Protein AF-A0A2E9PMA5-F1 (afdb_monomer_lite)

Secondary structure (DSSP, 8-state):
----HHHHHHHHHHHHHHHHHHHTEEE-TTS-EEEPPGGGHHHHHPEEGGGGGGT-SSS-HHHHHHHHHHHHHTTSSEEEETTTEEE---HHHHHHHHHHHHHHHHTT--BSEETTTTEE--B--S-HHHHHHHHHHHHHHHHSS--HHHHH------

Structure (mmCIF, N/CA/C/O backbone):
data_AF-A0A2E9PMA5-F1
#
_entry.id   AF-A0A2E9PMA5-F1
#
loop_
_atom_site.group_PDB
_atom_site.id
_atom_site.type_symbol
_atom_site.label_atom_id
_atom_site.label_alt_id
_atom_site.label_comp_id
_atom_site.label_asym_id
_atom_site.label_entity_id
_atom_site.label_seq_id
_atom_site.pdbx_PDB_ins_code
_atom_site.Cartn_x
_atom_site.Cartn_y
_atom_site.Cartn_z
_atom_site.occupancy
_atom_site.B_iso_or_equiv
_atom_site.auth_seq_id
_atom_site.auth_comp_id
_atom_site.auth_asym_id
_atom_site.auth_atom_id
_atom_site.pdbx_PDB_model_num
ATOM 1 N N . MET A 1 1 ? -14.514 17.321 18.525 1.00 60.00 1 MET A N 1
ATOM 2 C CA . MET A 1 1 ? -15.161 16.434 17.531 1.00 60.00 1 MET A CA 1
ATOM 3 C C . MET A 1 1 ? -14.963 14.985 17.954 1.00 60.00 1 MET A C 1
ATOM 5 O O . MET A 1 1 ? -13.915 14.682 18.513 1.00 60.00 1 MET A O 1
ATOM 9 N N . LYS A 1 2 ? -15.952 14.110 17.739 1.00 81.69 2 LYS A N 1
ATOM 10 C CA . LYS A 1 2 ? -15.826 12.663 17.980 1.00 81.69 2 LYS A CA 1
ATOM 11 C C . LYS A 1 2 ? -15.711 11.958 16.624 1.00 81.69 2 LYS A C 1
ATOM 13 O O . LYS A 1 2 ? -16.495 12.258 15.735 1.00 81.69 2 LYS A O 1
ATOM 18 N N . ILE A 1 3 ? -14.732 11.068 16.486 1.00 91.06 3 ILE A N 1
ATOM 19 C CA . ILE A 1 3 ? -14.590 10.124 15.368 1.00 91.06 3 ILE A CA 1
ATOM 20 C C . ILE A 1 3 ? -14.830 8.717 15.926 1.00 91.06 3 ILE A C 1
ATOM 22 O O . ILE A 1 3 ? -14.316 8.398 17.009 1.00 91.06 3 ILE A O 1
ATOM 26 N N . THR A 1 4 ? -15.640 7.912 15.239 1.00 93.12 4 THR A N 1
ATOM 27 C CA . THR A 1 4 ? -15.903 6.516 15.627 1.00 93.12 4 THR A CA 1
ATOM 28 C C . THR A 1 4 ? -14.713 5.620 15.268 1.00 93.12 4 THR A C 1
ATOM 30 O O . THR A 1 4 ? -13.787 6.058 14.582 1.00 93.12 4 THR A O 1
ATOM 33 N N . HIS A 1 5 ? -14.693 4.380 15.767 1.00 92.50 5 HIS A N 1
ATOM 34 C CA . HIS A 1 5 ? -13.661 3.413 15.374 1.00 92.50 5 HIS A CA 1
ATOM 35 C C . HIS A 1 5 ? -13.787 3.044 13.899 1.00 92.50 5 HIS A C 1
ATOM 37 O O . HIS A 1 5 ? -12.804 3.204 13.187 1.00 92.50 5 HIS A O 1
ATOM 43 N N . ASP A 1 6 ? -14.990 2.722 13.418 1.00 94.69 6 ASP A N 1
ATOM 44 C CA . ASP A 1 6 ? -15.234 2.456 11.994 1.00 94.69 6 ASP A CA 1
ATOM 45 C C . ASP A 1 6 ? -14.773 3.613 11.106 1.00 94.69 6 ASP A C 1
ATOM 47 O O . ASP A 1 6 ? -14.029 3.420 10.149 1.00 94.69 6 ASP A O 1
ATOM 51 N N . GLU A 1 7 ? -15.132 4.854 11.449 1.00 95.31 7 GLU A N 1
ATOM 52 C CA . GLU A 1 7 ? -14.712 6.002 10.646 1.00 95.31 7 GLU A CA 1
ATOM 53 C C . GLU A 1 7 ? -13.181 6.139 10.620 1.00 95.31 7 GLU A C 1
ATOM 55 O O . GLU A 1 7 ? -12.601 6.479 9.586 1.00 95.31 7 GLU A O 1
ATOM 60 N N . LEU A 1 8 ? -12.508 5.868 11.741 1.00 95.94 8 LEU A N 1
ATOM 61 C CA . LEU A 1 8 ? -11.052 5.895 11.803 1.00 95.94 8 LEU A CA 1
ATOM 62 C C . LEU A 1 8 ? -10.421 4.754 10.992 1.00 95.94 8 LEU A C 1
ATOM 64 O O . LEU A 1 8 ? -9.496 5.024 10.230 1.00 95.94 8 LEU A O 1
ATOM 68 N N . ILE A 1 9 ? -10.923 3.522 11.110 1.00 96.31 9 ILE A N 1
ATOM 69 C CA . ILE A 1 9 ? -10.452 2.352 10.351 1.00 96.31 9 ILE A CA 1
ATOM 70 C C . ILE A 1 9 ? -10.601 2.615 8.853 1.00 96.31 9 ILE A C 1
ATOM 72 O O . ILE A 1 9 ? -9.640 2.472 8.103 1.00 96.31 9 ILE A O 1
ATOM 76 N N . TYR A 1 10 ? -11.762 3.110 8.422 1.00 97.00 10 TYR A N 1
ATOM 77 C CA . TYR A 1 10 ? -12.001 3.469 7.028 1.00 97.00 10 TYR A CA 1
ATOM 78 C C . TYR A 1 10 ? -11.031 4.553 6.532 1.00 97.00 10 TYR A C 1
ATOM 80 O O . TYR A 1 10 ? -10.487 4.464 5.434 1.00 97.00 10 TYR A O 1
ATOM 88 N N . LYS A 1 11 ? -10.743 5.577 7.344 1.00 96.62 11 LYS A N 1
ATOM 89 C CA . LYS A 1 11 ? -9.747 6.599 6.978 1.00 96.62 11 LYS A CA 1
ATOM 90 C C . LYS A 1 11 ? -8.322 6.049 6.919 1.00 96.62 11 LYS A C 1
ATOM 92 O O . LYS A 1 11 ? -7.558 6.467 6.051 1.00 96.62 11 LYS A O 1
ATOM 97 N N . ILE A 1 12 ? -7.960 5.131 7.815 1.00 96.62 12 ILE A N 1
ATOM 98 C CA . ILE A 1 12 ? -6.676 4.416 7.773 1.00 96.62 12 ILE A CA 1
ATOM 99 C C . ILE A 1 12 ? -6.586 3.594 6.489 1.00 96.62 12 ILE A C 1
ATOM 101 O O . ILE A 1 12 ? -5.569 3.661 5.804 1.00 96.62 12 ILE A O 1
ATOM 105 N N . TRP A 1 13 ? -7.663 2.902 6.120 1.00 97.38 13 TRP A N 1
ATOM 106 C CA . TRP A 1 13 ? -7.744 2.139 4.882 1.00 97.38 13 TRP A CA 1
ATOM 107 C C . TRP A 1 13 ? -7.501 3.011 3.646 1.00 97.38 13 TRP A C 1
ATOM 109 O O . TRP A 1 13 ? -6.615 2.721 2.844 1.00 97.38 13 TRP A O 1
ATOM 119 N N . LEU A 1 14 ? -8.186 4.153 3.537 1.00 97.19 14 LEU A N 1
ATOM 120 C CA . LEU A 1 14 ? -7.945 5.103 2.446 1.00 97.19 14 LEU A CA 1
ATOM 121 C C . LEU A 1 14 ? -6.502 5.636 2.433 1.00 97.19 14 LEU A C 1
ATOM 123 O O . LEU A 1 14 ? -5.915 5.812 1.365 1.00 97.19 14 LEU A O 1
ATOM 127 N N . ALA A 1 15 ? -5.911 5.883 3.605 1.00 96.38 15 ALA A N 1
ATOM 128 C CA . ALA A 1 15 ? -4.516 6.303 3.703 1.00 96.38 15 ALA A CA 1
ATOM 129 C C . ALA A 1 15 ? -3.547 5.201 3.238 1.00 96.38 15 ALA A C 1
ATOM 131 O O . ALA A 1 15 ? -2.559 5.507 2.570 1.00 96.38 15 ALA A O 1
ATOM 132 N N . GLN A 1 16 ? -3.843 3.933 3.533 1.00 96.94 16 GLN A N 1
ATOM 133 C CA . GLN A 1 16 ? -3.076 2.775 3.078 1.00 96.94 16 GLN A CA 1
ATOM 134 C C . GLN A 1 16 ? -3.166 2.602 1.555 1.00 96.94 16 GLN A C 1
ATOM 136 O O . GLN A 1 16 ? -2.128 2.459 0.912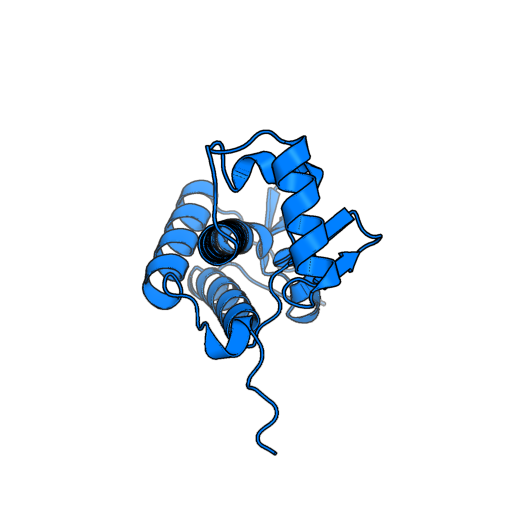 1.00 96.94 16 GLN A O 1
ATOM 141 N N . LEU A 1 17 ? -4.354 2.737 0.951 1.00 97.75 17 LEU A N 1
ATOM 142 C CA . LEU A 1 17 ? -4.514 2.736 -0.512 1.00 97.75 17 LEU A CA 1
ATOM 143 C C . LEU A 1 17 ? -3.711 3.861 -1.180 1.00 97.75 17 LEU A C 1
ATOM 145 O O . LEU A 1 17 ? -2.980 3.630 -2.144 1.00 97.75 17 LEU A O 1
ATOM 149 N N . LYS A 1 18 ? -3.782 5.079 -0.632 1.00 97.00 18 LYS A N 1
ATOM 150 C CA . LYS A 1 18 ? -2.976 6.208 -1.115 1.00 97.00 18 LYS A CA 1
ATOM 151 C C . LYS A 1 18 ? -1.477 5.948 -0.969 1.00 97.00 18 LYS A C 1
ATOM 153 O O . LYS A 1 18 ? -0.693 6.345 -1.826 1.00 97.00 18 LYS A O 1
ATOM 158 N N . LYS A 1 19 ? -1.054 5.301 0.117 1.00 96.25 19 LYS A N 1
ATOM 159 C CA . LYS A 1 19 ? 0.350 4.943 0.318 1.00 96.25 19 LYS A CA 1
ATOM 160 C C . LYS A 1 19 ? 0.806 3.940 -0.737 1.00 96.25 19 LYS A C 1
ATOM 162 O O . LYS A 1 19 ? 1.811 4.197 -1.399 1.00 96.25 19 LYS A O 1
ATOM 167 N N . LEU A 1 20 ? 0.038 2.869 -0.938 1.00 98.00 20 LEU A N 1
ATOM 168 C CA . LEU A 1 20 ? 0.307 1.810 -1.912 1.00 98.00 20 LEU A CA 1
ATOM 169 C C . LEU A 1 20 ? 0.507 2.336 -3.332 1.00 98.00 20 LEU A C 1
ATOM 171 O O . LEU A 1 20 ? 1.404 1.860 -4.022 1.00 98.00 20 LEU A O 1
ATOM 175 N N . SER A 1 21 ? -0.232 3.370 -3.743 1.00 97.56 21 SER A N 1
ATOM 176 C CA . SER A 1 21 ? -0.079 3.950 -5.085 1.00 97.56 21 SER A CA 1
ATOM 177 C C . SER A 1 21 ? 1.308 4.545 -5.365 1.00 97.56 21 SER A C 1
ATOM 179 O O . SER A 1 21 ? 1.662 4.780 -6.518 1.00 97.56 21 SER A O 1
ATOM 181 N N . SER A 1 22 ? 2.106 4.788 -4.322 1.00 96.00 22 SER A N 1
ATOM 182 C CA . SER A 1 22 ? 3.462 5.333 -4.425 1.00 96.00 22 SER A CA 1
ATOM 183 C C . SER A 1 22 ? 4.532 4.400 -3.869 1.00 96.00 22 SER A C 1
ATOM 185 O O . SER A 1 22 ? 5.632 4.336 -4.414 1.00 96.00 22 SER A O 1
ATOM 187 N N . SER A 1 23 ? 4.229 3.663 -2.801 1.00 95.94 23 SER A N 1
ATOM 188 C CA . SER A 1 23 ? 5.210 2.886 -2.052 1.00 95.94 23 SER A CA 1
ATOM 189 C C . SER A 1 23 ? 5.640 1.615 -2.774 1.00 95.94 23 SER A C 1
ATOM 191 O O . SER A 1 23 ? 6.743 1.144 -2.514 1.00 95.94 23 SER A O 1
ATOM 193 N N . VAL A 1 24 ? 4.845 1.081 -3.706 1.00 97.75 24 VAL A N 1
ATOM 194 C CA . VAL A 1 24 ? 5.260 -0.057 -4.548 1.00 97.75 24 VAL A CA 1
ATOM 195 C C . VAL A 1 24 ? 6.378 0.305 -5.532 1.00 97.75 24 VAL A C 1
ATOM 197 O O . VAL A 1 24 ? 7.025 -0.589 -6.072 1.00 97.75 24 VAL A O 1
ATOM 200 N N . LEU A 1 25 ? 6.642 1.601 -5.740 1.00 97.25 25 LEU A N 1
ATOM 201 C CA . LEU A 1 25 ? 7.757 2.085 -6.545 1.00 97.25 25 LEU A CA 1
ATOM 202 C C . LEU A 1 25 ? 9.024 2.249 -5.691 1.00 97.25 25 LEU A C 1
ATOM 204 O O . LEU A 1 25 ? 9.036 2.868 -4.624 1.00 97.25 25 LEU A O 1
ATOM 208 N N . CYS A 1 26 ? 10.127 1.729 -6.207 1.00 95.50 26 CYS A N 1
ATOM 209 C CA . CYS A 1 26 ? 11.480 1.924 -5.712 1.00 95.50 26 CYS A CA 1
ATOM 210 C C . CYS A 1 26 ? 12.194 2.925 -6.615 1.00 95.50 26 CYS A C 1
ATOM 212 O O . CYS A 1 26 ? 12.225 2.740 -7.829 1.00 95.50 26 CYS A O 1
ATOM 214 N N . ARG A 1 27 ? 12.798 3.960 -6.028 1.00 94.00 27 ARG A N 1
ATOM 215 C CA . ARG A 1 27 ? 13.667 4.892 -6.752 1.00 94.00 27 ARG A CA 1
ATOM 216 C C . ARG A 1 27 ? 15.119 4.477 -6.564 1.00 94.00 27 ARG A C 1
ATOM 218 O O . ARG A 1 27 ? 15.553 4.280 -5.431 1.00 94.00 27 ARG A O 1
ATOM 225 N N . PHE A 1 28 ? 15.852 4.389 -7.662 1.00 92.62 28 PHE A N 1
ATOM 226 C CA . PHE A 1 28 ? 17.253 3.992 -7.676 1.00 92.62 28 PHE A CA 1
ATOM 227 C C . PHE A 1 28 ? 18.169 5.170 -8.011 1.00 92.62 28 PHE A C 1
ATOM 229 O O . PHE A 1 28 ? 17.738 6.220 -8.507 1.00 92.62 28 PHE A O 1
ATOM 236 N N . ILE A 1 29 ? 19.457 4.991 -7.717 1.00 86.56 29 ILE A N 1
ATOM 237 C CA . ILE A 1 29 ? 20.509 5.931 -8.108 1.00 86.56 29 ILE A CA 1
ATOM 238 C C . ILE A 1 29 ? 20.493 6.061 -9.640 1.00 86.56 29 ILE A C 1
ATOM 240 O O . ILE A 1 29 ? 20.321 5.075 -10.348 1.00 86.56 29 ILE A O 1
ATOM 244 N N . GLY A 1 30 ? 20.603 7.290 -10.154 1.00 86.06 30 GLY A N 1
ATOM 245 C CA . GLY A 1 30 ? 20.445 7.579 -11.588 1.00 86.06 30 GLY A CA 1
ATOM 246 C C . GLY A 1 30 ? 19.008 7.903 -12.021 1.00 86.06 30 GLY A C 1
ATOM 247 O O . GLY A 1 30 ? 18.767 8.186 -13.194 1.00 86.06 30 GLY A O 1
ATOM 248 N N . GLY A 1 31 ? 18.056 7.918 -11.081 1.00 90.44 31 GLY A N 1
ATOM 249 C CA . GLY A 1 31 ? 16.690 8.401 -11.308 1.00 90.44 31 GLY A CA 1
ATOM 250 C C . GLY A 1 31 ? 15.734 7.378 -11.921 1.00 90.44 31 GLY A C 1
ATOM 251 O O . GLY A 1 31 ? 14.569 7.710 -12.120 1.00 90.44 31 GLY A O 1
ATOM 252 N N . GLY A 1 32 ? 16.196 6.153 -12.180 1.00 95.06 32 GLY A N 1
ATOM 253 C CA . GLY A 1 32 ? 15.338 5.048 -12.594 1.00 95.06 32 GLY A CA 1
ATOM 254 C C . GLY A 1 32 ? 14.384 4.613 -11.480 1.00 95.06 32 GLY A C 1
ATOM 255 O O . GLY A 1 32 ? 14.694 4.726 -10.287 1.00 95.06 32 GLY A O 1
ATOM 256 N N . ILE A 1 33 ? 13.222 4.102 -11.876 1.00 97.31 33 ILE A N 1
ATOM 257 C CA . ILE A 1 33 ? 12.237 3.507 -10.976 1.00 97.31 33 ILE A CA 1
ATOM 258 C C . ILE A 1 33 ? 11.966 2.046 -11.340 1.00 97.31 33 ILE A C 1
ATOM 260 O O . ILE A 1 33 ? 12.032 1.669 -12.509 1.00 97.31 33 ILE A O 1
ATOM 264 N N . GLY A 1 34 ? 11.657 1.234 -10.333 1.00 97.44 34 GLY A N 1
ATOM 265 C CA . GLY A 1 34 ? 11.248 -0.165 -10.480 1.00 97.44 34 GLY A CA 1
ATOM 266 C C . GLY A 1 34 ? 10.150 -0.526 -9.479 1.00 97.44 34 GLY A C 1
ATOM 267 O O . GLY A 1 34 ? 9.970 0.169 -8.481 1.00 97.44 34 GLY A O 1
ATOM 268 N N . VAL A 1 35 ? 9.413 -1.603 -9.725 1.00 98.06 35 VAL A N 1
ATOM 269 C CA . VAL A 1 35 ? 8.388 -2.128 -8.811 1.00 98.06 35 VAL A CA 1
ATOM 270 C C . VAL A 1 35 ? 9.043 -3.043 -7.775 1.00 98.06 35 VAL A C 1
ATOM 272 O O . VAL A 1 35 ? 9.912 -3.852 -8.111 1.00 98.06 35 VAL A O 1
ATOM 275 N N . CYS A 1 36 ? 8.640 -2.933 -6.508 1.00 96.56 36 CYS A N 1
ATOM 276 C CA . CYS A 1 36 ? 9.156 -3.778 -5.431 1.00 96.56 36 CYS A CA 1
ATOM 277 C C . CYS A 1 36 ? 8.783 -5.266 -5.596 1.00 96.56 36 CYS A C 1
ATOM 279 O O . CYS A 1 36 ? 7.818 -5.612 -6.285 1.00 96.56 36 CYS A O 1
ATOM 281 N N . SER A 1 37 ? 9.524 -6.147 -4.913 1.00 94.69 37 SER A N 1
ATOM 282 C CA . SER A 1 37 ? 9.139 -7.561 -4.756 1.00 94.69 37 SER A CA 1
ATOM 283 C C . SER A 1 37 ? 7.870 -7.698 -3.902 1.00 94.69 37 SER A C 1
ATOM 285 O O . SER A 1 37 ? 7.473 -6.763 -3.200 1.00 94.69 37 SER A O 1
ATOM 287 N N . GLU A 1 38 ? 7.254 -8.873 -3.958 1.00 93.81 38 GLU A N 1
ATOM 288 C CA . GLU A 1 38 ? 6.071 -9.265 -3.180 1.00 93.81 38 GLU A CA 1
ATOM 289 C C . GLU A 1 38 ? 6.361 -9.297 -1.681 1.00 93.81 38 GLU A C 1
ATOM 291 O O . GLU A 1 38 ? 5.548 -8.833 -0.882 1.00 93.81 38 GLU A O 1
ATOM 296 N N . ASP A 1 39 ? 7.581 -9.687 -1.308 1.00 94.00 39 ASP A N 1
ATOM 297 C CA . ASP A 1 39 ? 8.042 -9.768 0.086 1.00 94.00 39 ASP A CA 1
ATOM 298 C C . ASP A 1 39 ? 8.045 -8.414 0.815 1.00 94.00 39 ASP A C 1
ATOM 300 O O . ASP A 1 39 ? 8.209 -8.349 2.032 1.00 94.00 39 ASP A O 1
ATOM 304 N N . TYR A 1 40 ? 7.865 -7.311 0.079 1.00 94.12 40 TYR A N 1
ATOM 305 C CA . TYR A 1 40 ? 7.814 -5.960 0.633 1.00 94.12 40 TYR A CA 1
ATOM 306 C C . TYR A 1 40 ? 6.404 -5.509 1.045 1.00 94.12 40 TYR A C 1
ATOM 308 O O . TYR A 1 40 ? 6.232 -4.339 1.400 1.00 94.12 40 TYR A O 1
ATOM 316 N N . TYR A 1 41 ? 5.397 -6.390 1.003 1.00 95.81 41 TYR A N 1
ATOM 317 C CA . TYR A 1 41 ? 4.004 -6.068 1.335 1.00 95.81 41 TYR A CA 1
ATOM 318 C C . TYR A 1 41 ? 3.863 -5.257 2.633 1.00 95.81 41 TYR A C 1
ATOM 320 O O . TYR A 1 41 ? 3.297 -4.160 2.617 1.00 95.81 41 TYR A O 1
ATOM 328 N N . MET A 1 42 ? 4.426 -5.740 3.746 1.00 94.38 42 MET A N 1
ATOM 329 C CA . MET A 1 42 ? 4.296 -5.074 5.050 1.00 94.38 42 MET A CA 1
ATOM 330 C C . MET A 1 42 ? 4.953 -3.686 5.053 1.00 94.38 42 MET A C 1
ATOM 332 O O . MET A 1 42 ? 4.402 -2.709 5.565 1.00 94.38 42 MET A O 1
ATOM 336 N N . GLN A 1 43 ? 6.137 -3.567 4.453 1.00 92.56 43 GLN A N 1
ATOM 337 C CA . GLN A 1 43 ? 6.904 -2.324 4.410 1.00 92.56 43 GLN A CA 1
ATOM 338 C C . GLN A 1 43 ? 6.240 -1.288 3.497 1.00 92.56 43 GLN A C 1
ATOM 340 O O . GLN A 1 43 ? 6.325 -0.091 3.770 1.00 92.56 43 GLN A O 1
ATOM 345 N N . ARG A 1 44 ? 5.585 -1.723 2.412 1.00 94.81 44 ARG A N 1
ATOM 346 C CA . ARG A 1 44 ? 4.920 -0.815 1.464 1.00 94.81 44 ARG A CA 1
ATOM 347 C C . ARG A 1 44 ? 3.522 -0.412 1.916 1.00 94.81 44 ARG A C 1
ATOM 349 O O . ARG A 1 44 ? 3.115 0.712 1.625 1.00 94.81 44 ARG A O 1
ATOM 356 N N . SER A 1 45 ? 2.826 -1.272 2.651 1.00 95.56 45 SER A N 1
ATOM 357 C CA . SER A 1 45 ? 1.459 -1.012 3.118 1.00 95.56 45 SER A CA 1
ATOM 358 C C . SER A 1 45 ? 1.405 -0.203 4.418 1.00 95.56 45 SER A C 1
ATOM 360 O O . SER A 1 45 ? 0.449 0.530 4.651 1.00 95.56 45 SER A O 1
ATOM 362 N N . SER A 1 46 ? 2.428 -0.294 5.269 1.00 94.56 46 SER A N 1
ATOM 363 C CA . SER A 1 46 ? 2.385 0.291 6.614 1.00 94.56 46 SER A CA 1
ATOM 364 C C . SER A 1 46 ? 2.540 1.806 6.665 1.00 94.56 46 SER A C 1
ATOM 366 O O . SER A 1 46 ? 3.363 2.398 5.975 1.00 94.56 46 SER A O 1
ATOM 368 N N . VAL A 1 47 ? 1.781 2.463 7.541 1.00 93.50 47 VAL A N 1
ATOM 369 C CA . VAL A 1 47 ? 1.804 3.913 7.778 1.00 93.50 47 VAL A CA 1
ATOM 370 C C . VAL A 1 47 ? 2.648 4.220 9.010 1.00 93.50 47 VAL A C 1
ATOM 372 O O . VAL A 1 47 ? 2.494 3.584 10.053 1.00 93.50 47 VAL A O 1
ATOM 375 N N . HIS A 1 48 ? 3.543 5.210 8.928 1.00 92.44 48 HIS A N 1
ATOM 376 C CA . HIS A 1 48 ? 4.334 5.595 10.095 1.00 92.44 48 HIS A CA 1
ATOM 377 C C . HIS A 1 48 ? 3.476 6.400 11.078 1.00 92.44 48 HIS A C 1
ATOM 379 O O . HIS A 1 48 ? 2.732 7.301 10.690 1.00 92.44 48 HIS A O 1
ATOM 385 N N . ILE A 1 49 ? 3.617 6.157 12.382 1.00 90.44 49 ILE A N 1
ATOM 386 C CA . ILE A 1 49 ? 2.819 6.829 13.417 1.00 90.44 49 ILE A CA 1
ATOM 387 C C . ILE A 1 49 ? 2.978 8.351 13.366 1.00 90.44 49 ILE A C 1
ATOM 389 O O . ILE A 1 49 ? 2.059 9.083 13.718 1.00 90.44 49 ILE A O 1
ATOM 393 N N . VAL A 1 50 ? 4.118 8.867 12.903 1.00 88.31 50 VAL A N 1
ATOM 394 C CA . VAL A 1 50 ? 4.337 10.318 12.728 1.00 88.31 50 VAL A CA 1
ATOM 395 C C . VAL A 1 50 ? 3.550 10.899 11.549 1.00 88.31 50 VAL A C 1
ATOM 397 O O . VAL A 1 50 ? 3.134 12.053 11.620 1.00 88.31 50 VAL A O 1
ATOM 400 N N . GLU A 1 51 ? 3.257 10.087 10.530 1.00 88.06 51 GLU A N 1
ATOM 401 C CA . GLU A 1 51 ? 2.468 10.448 9.345 1.00 88.06 51 GLU A CA 1
ATOM 402 C C . GLU A 1 51 ? 0.960 10.439 9.633 1.00 88.06 51 GLU A C 1
ATOM 404 O O . GLU A 1 51 ? 0.174 10.872 8.791 1.00 88.06 51 GLU A O 1
ATOM 409 N N . ARG A 1 52 ? 0.536 10.021 10.839 1.00 89.62 52 ARG A N 1
ATOM 410 C CA . ARG A 1 52 ? -0.881 9.888 11.227 1.00 89.62 52 ARG A CA 1
ATOM 411 C C . ARG A 1 52 ? -1.729 11.132 10.962 1.00 89.62 52 ARG A C 1
ATOM 413 O O . ARG A 1 52 ? -2.916 11.010 10.709 1.00 89.62 52 ARG A O 1
ATOM 420 N N . LYS A 1 53 ? -1.134 12.330 10.980 1.00 88.19 53 LYS A N 1
ATOM 421 C CA . LYS A 1 53 ? -1.843 13.587 10.675 1.00 88.19 53 LYS A CA 1
ATOM 422 C C . LYS A 1 53 ? -2.470 13.602 9.273 1.00 88.19 53 LYS A C 1
ATOM 424 O O . LYS A 1 53 ? -3.421 14.337 9.060 1.00 88.19 53 LYS A O 1
ATOM 429 N N . SER A 1 54 ? -1.959 12.798 8.339 1.00 88.00 54 SER A N 1
ATOM 430 C CA . SER A 1 54 ? -2.518 12.660 6.988 1.00 88.00 54 SER A CA 1
ATOM 431 C C . SER A 1 54 ? -3.802 11.818 6.924 1.00 88.00 54 SER A C 1
ATOM 433 O O . SER A 1 54 ? -4.495 11.857 5.913 1.00 88.00 54 SER A O 1
ATOM 435 N N . ILE A 1 55 ? -4.137 11.082 7.991 1.00 93.62 55 ILE A N 1
ATOM 436 C CA . ILE A 1 55 ? -5.301 10.183 8.051 1.00 93.62 55 ILE A CA 1
ATOM 437 C C . ILE A 1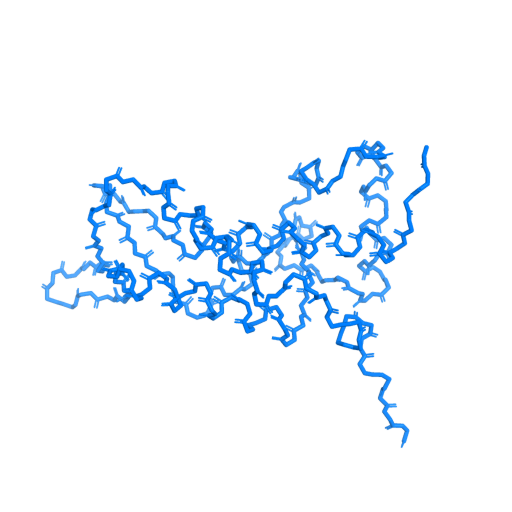 55 ? -6.583 10.976 8.315 1.00 93.62 55 ILE A C 1
ATOM 439 O O . ILE A 1 55 ? -7.628 10.724 7.716 1.00 93.62 55 ILE A O 1
ATOM 443 N N . THR A 1 56 ? -6.525 11.923 9.252 1.00 92.56 56 THR A N 1
ATOM 444 C CA . THR A 1 56 ? -7.667 12.758 9.627 1.00 92.56 56 THR A CA 1
ATOM 445 C C . THR A 1 56 ? -7.210 14.002 10.377 1.00 92.56 56 THR A C 1
ATOM 447 O O . THR A 1 56 ? -6.282 13.953 11.184 1.00 92.56 56 THR A O 1
ATOM 450 N N . ASP A 1 57 ? -7.917 15.099 10.148 1.00 90.31 57 ASP A N 1
ATOM 451 C CA . ASP A 1 57 ? -7.794 16.388 10.828 1.00 90.31 57 ASP A CA 1
ATOM 452 C C . ASP A 1 57 ? -8.931 16.633 11.841 1.00 90.31 57 ASP A C 1
ATOM 454 O O . ASP A 1 57 ? -8.870 17.571 12.635 1.00 90.31 57 ASP A O 1
ATOM 458 N N . LYS A 1 58 ? -9.945 15.753 11.885 1.00 91.62 58 LYS A N 1
ATOM 459 C CA . LYS A 1 58 ? -11.120 15.873 12.773 1.00 91.62 58 LYS A CA 1
ATOM 460 C C . LYS A 1 58 ? -10.796 15.826 14.271 1.00 91.62 58 LYS A C 1
ATOM 462 O O . LYS A 1 58 ? -11.624 16.227 15.091 1.00 91.62 58 LYS A O 1
ATOM 467 N N . ILE A 1 59 ? -9.644 15.277 14.650 1.00 92.31 59 ILE A N 1
ATOM 468 C CA . ILE A 1 59 ? -9.209 15.135 16.045 1.00 92.31 59 ILE A CA 1
ATOM 469 C C . ILE A 1 59 ? -7.731 15.487 16.199 1.00 92.31 59 ILE A C 1
ATOM 471 O O . ILE A 1 59 ? -6.944 15.387 15.259 1.00 92.31 59 ILE A O 1
ATOM 475 N N . GLY A 1 60 ? -7.337 15.873 17.414 1.00 91.00 60 GLY A N 1
ATOM 476 C CA . GLY A 1 60 ? -5.959 16.269 17.694 1.00 91.00 60 GLY A CA 1
ATOM 477 C C . GLY A 1 60 ? -4.955 15.109 17.544 1.00 91.00 60 GLY A C 1
ATOM 478 O O . GLY A 1 60 ? -5.308 13.952 17.785 1.00 91.00 60 GLY A O 1
ATOM 479 N N . PRO A 1 61 ? -3.665 15.377 17.249 1.00 90.81 61 PRO A N 1
ATOM 480 C CA . PRO A 1 61 ? -2.659 14.332 17.010 1.00 90.81 61 PRO A CA 1
ATOM 481 C C . PRO A 1 61 ? -2.429 13.360 18.177 1.00 90.81 61 PRO A C 1
ATOM 483 O O . PRO A 1 61 ? -1.992 12.229 17.953 1.00 90.81 61 PRO A O 1
ATOM 486 N N . GLN A 1 62 ? -2.663 13.804 19.416 1.00 91.38 62 GLN A N 1
ATOM 487 C CA . GLN A 1 62 ? -2.566 12.972 20.621 1.00 91.38 62 GLN A CA 1
ATOM 488 C C . GLN A 1 62 ? -3.774 12.039 20.752 1.00 91.38 62 GLN A C 1
ATOM 490 O O . GLN A 1 62 ? -3.598 10.848 20.989 1.00 91.38 62 GLN A O 1
ATOM 495 N N . GLN A 1 63 ? -4.985 12.556 20.518 1.00 92.62 63 GLN A N 1
ATOM 496 C CA . GLN A 1 63 ? -6.212 11.755 20.490 1.00 92.62 63 GLN A CA 1
ATOM 497 C C . GLN A 1 63 ? -6.167 10.723 19.363 1.00 92.62 63 GLN A C 1
ATOM 499 O O . GLN A 1 63 ? -6.515 9.567 19.578 1.00 92.62 63 GLN A O 1
ATOM 504 N N . LEU A 1 64 ? -5.672 11.120 18.186 1.00 94.62 64 LEU A N 1
ATOM 505 C CA . LEU A 1 64 ? -5.498 10.215 17.056 1.00 94.62 64 LEU A CA 1
ATOM 506 C C . LEU A 1 64 ? -4.512 9.097 17.384 1.00 94.62 64 LEU A C 1
ATOM 508 O O . LEU A 1 64 ? -4.805 7.935 17.136 1.00 94.62 64 LEU A O 1
ATOM 512 N N . ARG A 1 65 ? -3.373 9.435 18.005 1.00 93.88 65 ARG A N 1
ATOM 513 C CA . ARG A 1 65 ? -2.423 8.423 18.483 1.00 93.88 65 ARG A CA 1
ATOM 514 C C . ARG A 1 65 ? -3.097 7.466 19.462 1.00 93.88 65 ARG A C 1
ATOM 516 O O . ARG A 1 65 ? -2.955 6.267 19.290 1.00 93.88 65 ARG A O 1
ATOM 523 N N . LYS A 1 66 ? -3.821 7.986 20.458 1.00 94.19 66 LYS A N 1
ATOM 524 C CA . LYS A 1 66 ? -4.511 7.159 21.456 1.00 94.19 66 LYS A CA 1
ATOM 525 C C . LYS A 1 66 ? -5.471 6.170 20.791 1.00 94.19 66 LYS A C 1
ATOM 527 O O . LYS A 1 66 ? -5.391 4.988 21.076 1.00 94.19 66 LYS A O 1
ATOM 532 N N . LYS A 1 67 ? -6.307 6.639 19.863 1.00 95.19 67 LYS A N 1
ATOM 533 C CA . LYS A 1 67 ? -7.261 5.782 19.148 1.00 95.19 67 LYS A CA 1
ATOM 534 C C . LYS A 1 67 ? -6.590 4.735 18.262 1.00 95.19 67 LYS A C 1
ATOM 536 O O . LYS A 1 67 ? -7.066 3.615 18.204 1.00 95.19 67 LYS A O 1
ATOM 541 N N . ILE A 1 68 ? -5.485 5.074 17.594 1.00 95.31 68 ILE A N 1
ATOM 542 C CA . ILE A 1 68 ? -4.704 4.087 16.830 1.00 95.31 68 ILE A CA 1
ATOM 543 C C . ILE A 1 68 ? -4.164 2.998 17.763 1.00 95.31 68 ILE A C 1
ATOM 545 O O . ILE A 1 68 ? -4.246 1.828 17.420 1.00 95.31 68 ILE A O 1
ATOM 549 N N . LEU A 1 69 ? -3.653 3.367 18.944 1.00 94.75 69 LEU A N 1
ATOM 550 C CA . LEU A 1 69 ? -3.203 2.385 19.935 1.00 94.75 69 LEU A CA 1
ATOM 551 C C . LEU A 1 69 ? -4.358 1.504 20.423 1.00 94.75 69 LEU A C 1
ATOM 553 O O . LEU A 1 69 ? -4.202 0.296 20.434 1.00 94.75 69 LEU A O 1
ATOM 557 N N . GLU A 1 70 ? -5.525 2.084 20.721 1.00 95.56 70 GLU A N 1
ATOM 558 C CA . GLU A 1 70 ? -6.729 1.324 21.100 1.00 95.56 70 GLU A CA 1
ATOM 559 C C . GLU A 1 70 ? -7.133 0.303 20.010 1.00 95.56 70 GLU A C 1
ATOM 561 O O . GLU A 1 70 ? -7.516 -0.816 20.335 1.00 95.56 70 GLU A O 1
ATOM 566 N N . LEU A 1 71 ? -7.009 0.653 18.722 1.00 95.50 71 LEU A N 1
ATOM 567 C CA . LEU A 1 71 ? -7.267 -0.270 17.605 1.00 95.50 71 LEU A CA 1
ATOM 568 C C . LEU A 1 71 ? -6.210 -1.380 17.484 1.00 95.50 71 LEU A C 1
ATOM 570 O O . LEU A 1 71 ? -6.549 -2.493 17.093 1.00 95.50 71 LEU A O 1
ATOM 574 N N . ILE A 1 72 ? -4.946 -1.086 17.803 1.00 95.19 72 ILE A N 1
ATOM 575 C CA . ILE A 1 72 ? -3.867 -2.083 17.802 1.00 95.19 72 ILE A CA 1
ATOM 576 C C . ILE A 1 72 ? -4.023 -3.047 18.978 1.00 95.19 72 ILE A C 1
ATOM 578 O O . ILE A 1 72 ? -3.955 -4.258 18.793 1.00 95.19 72 ILE A O 1
ATOM 582 N N . ASP A 1 73 ? -4.287 -2.520 20.173 1.00 94.00 73 ASP A N 1
ATOM 583 C CA . ASP A 1 73 ? -4.520 -3.319 21.378 1.00 94.00 73 ASP A CA 1
ATOM 584 C C . ASP A 1 73 ? -5.765 -4.213 21.217 1.00 94.00 73 ASP A C 1
ATOM 586 O O . ASP A 1 73 ? -5.809 -5.321 21.746 1.00 94.00 73 ASP A O 1
ATOM 590 N N . GLY A 1 74 ? -6.757 -3.754 20.445 1.00 91.69 74 GLY A N 1
ATOM 591 C CA . GLY A 1 74 ? -7.940 -4.525 20.056 1.00 91.69 74 GLY A CA 1
ATOM 592 C C . GLY A 1 74 ? -7.745 -5.486 18.876 1.00 91.69 74 GLY A C 1
ATOM 593 O O . GLY A 1 74 ? -8.717 -6.103 18.457 1.00 91.69 74 GLY A O 1
ATOM 594 N N . GLY A 1 75 ? -6.537 -5.601 18.313 1.00 91.56 75 GLY A N 1
ATOM 595 C CA . GLY A 1 75 ? -6.217 -6.542 17.231 1.00 91.56 75 GLY A CA 1
ATOM 596 C C . GLY A 1 75 ? -6.700 -6.152 15.828 1.00 91.56 75 GLY A C 1
ATOM 597 O O . GLY A 1 75 ? -6.486 -6.911 14.889 1.00 91.56 75 GLY A O 1
ATOM 598 N N . LEU A 1 76 ? -7.307 -4.974 15.654 1.00 93.88 76 LEU A N 1
ATOM 599 C CA . LEU A 1 76 ? -7.819 -4.496 14.356 1.00 93.88 76 LEU A CA 1
ATOM 600 C C . LEU A 1 76 ? -6.719 -3.902 13.468 1.00 93.88 76 LEU A C 1
ATOM 602 O O . LEU A 1 76 ? -6.860 -3.805 12.251 1.00 93.88 76 LEU A O 1
ATOM 606 N N . LEU A 1 77 ? -5.624 -3.459 14.079 1.00 95.38 77 LEU A N 1
ATOM 607 C CA . LEU A 1 77 ? -4.419 -3.000 13.397 1.00 95.38 77 LEU A CA 1
ATOM 608 C C . LEU A 1 77 ? -3.227 -3.774 13.943 1.00 95.38 77 LEU A C 1
ATOM 610 O O . LEU A 1 77 ? -3.185 -4.113 15.123 1.00 95.38 77 LEU A O 1
ATOM 614 N N . ILE A 1 78 ? -2.211 -3.969 13.110 1.00 95.06 78 ILE A N 1
ATOM 615 C CA . ILE A 1 78 ? -0.966 -4.611 13.534 1.00 95.06 78 ILE A CA 1
ATOM 616 C C . ILE A 1 78 ? 0.192 -3.618 13.530 1.00 95.06 78 ILE A C 1
ATOM 618 O O . ILE A 1 78 ? 0.246 -2.700 12.706 1.00 95.06 78 ILE A O 1
ATOM 622 N N . TRP A 1 79 ? 1.159 -3.830 14.424 1.00 94.38 79 TRP A N 1
ATOM 623 C CA . TRP A 1 79 ? 2.488 -3.237 14.290 1.00 94.38 79 TRP A CA 1
ATOM 624 C C . TRP A 1 79 ? 3.291 -4.005 13.239 1.00 94.38 79 TRP A C 1
ATOM 626 O O . TRP A 1 79 ? 3.363 -5.229 13.290 1.00 94.38 79 TRP A O 1
ATOM 636 N N . THR A 1 80 ? 3.956 -3.298 12.325 1.00 89.19 80 THR A N 1
ATOM 637 C CA . THR A 1 80 ? 4.807 -3.928 11.298 1.00 89.19 80 THR A CA 1
ATOM 638 C C . THR A 1 80 ? 6.296 -3.818 11.603 1.00 89.19 80 THR A C 1
ATOM 640 O O . THR A 1 80 ? 7.055 -4.749 11.350 1.00 89.19 80 THR A O 1
ATOM 643 N N . HIS A 1 81 ? 6.747 -2.686 12.153 1.00 83.00 81 HIS A N 1
ATOM 644 C CA . HIS A 1 81 ? 8.148 -2.480 12.524 1.00 83.00 81 HIS A CA 1
ATOM 645 C C . HIS A 1 81 ? 8.280 -1.587 13.761 1.00 83.00 81 HIS A C 1
ATOM 647 O O . HIS A 1 81 ? 7.687 -0.506 13.804 1.00 83.00 81 HIS A O 1
ATOM 653 N N . ARG A 1 82 ? 9.087 -2.037 14.740 1.00 76.75 82 ARG A N 1
ATOM 654 C CA . ARG A 1 82 ? 9.566 -1.290 15.929 1.00 76.75 82 ARG A CA 1
ATOM 655 C C . ARG A 1 82 ? 8.511 -0.406 16.622 1.00 76.75 82 ARG A C 1
ATOM 657 O O . ARG A 1 82 ? 8.833 0.682 17.092 1.00 76.75 82 ARG A O 1
ATOM 664 N N . ASN A 1 83 ? 7.253 -0.847 16.664 1.00 84.06 83 ASN A N 1
ATOM 665 C CA . ASN A 1 83 ? 6.113 -0.104 17.220 1.00 84.06 83 ASN A CA 1
ATOM 666 C C . ASN A 1 83 ? 5.997 1.353 16.716 1.00 84.06 83 ASN A C 1
ATOM 668 O O . ASN A 1 83 ? 5.544 2.246 17.435 1.00 84.06 83 ASN A O 1
ATOM 672 N N . CYS A 1 84 ? 6.443 1.615 15.483 1.00 89.00 84 CYS A N 1
ATOM 673 C CA . CYS A 1 84 ? 6.411 2.944 14.870 1.00 89.00 84 CYS A CA 1
ATOM 674 C C . CYS A 1 84 ? 5.659 2.981 13.537 1.00 89.00 84 CYS A C 1
ATOM 676 O O . CYS A 1 84 ? 5.359 4.067 13.042 1.00 89.00 84 CYS A O 1
ATOM 678 N N . THR A 1 85 ? 5.314 1.821 12.980 1.00 93.94 85 THR A N 1
ATOM 679 C CA . THR A 1 85 ? 4.557 1.668 11.732 1.00 93.94 85 THR A CA 1
ATOM 680 C C . THR A 1 85 ? 3.429 0.671 11.930 1.00 93.94 85 THR A C 1
ATOM 682 O O . THR A 1 85 ? 3.651 -0.389 12.512 1.00 93.94 85 THR A O 1
ATOM 685 N N . PHE A 1 86 ? 2.231 1.025 11.480 1.00 95.69 86 PHE A N 1
ATOM 686 C CA . PHE A 1 86 ? 1.030 0.215 11.659 1.00 95.69 86 PHE A CA 1
ATOM 687 C C . PHE A 1 86 ? 0.282 0.052 10.339 1.00 95.69 86 PHE A C 1
ATOM 689 O O . PHE A 1 86 ? 0.446 0.865 9.426 1.00 95.69 86 PHE A O 1
ATOM 696 N N . MET A 1 87 ? -0.548 -0.980 10.240 1.00 95.81 87 MET A N 1
ATOM 697 C CA . MET A 1 87 ? -1.399 -1.199 9.072 1.00 95.81 87 MET A CA 1
ATOM 698 C C . MET A 1 87 ? -2.667 -1.965 9.420 1.00 95.81 87 MET A C 1
ATOM 700 O O . MET A 1 87 ? -2.732 -2.629 10.455 1.00 95.81 87 MET A O 1
ATOM 704 N N . LEU A 1 88 ? -3.639 -1.883 8.515 1.00 96.00 88 LEU A N 1
ATOM 705 C CA . LEU A 1 88 ? -4.729 -2.844 8.438 1.00 96.00 88 LEU A CA 1
ATOM 706 C C . LEU A 1 88 ? -4.229 -4.031 7.602 1.00 96.00 88 LEU A C 1
ATOM 708 O O . LEU A 1 88 ? -3.929 -3.857 6.417 1.00 96.00 88 LEU A O 1
ATOM 712 N N . ASP A 1 89 ? -4.085 -5.203 8.225 1.00 95.81 89 ASP A N 1
ATOM 713 C CA . ASP A 1 89 ? -3.609 -6.420 7.558 1.00 95.81 89 ASP A CA 1
ATOM 714 C C . ASP A 1 89 ? -4.755 -7.402 7.332 1.00 95.81 89 ASP A C 1
ATOM 716 O O . ASP A 1 89 ? -5.091 -8.220 8.182 1.00 95.81 89 ASP A O 1
ATOM 720 N N . THR A 1 90 ? -5.373 -7.283 6.163 1.00 95.62 90 THR A N 1
ATOM 721 C CA . THR A 1 90 ? -6.470 -8.138 5.708 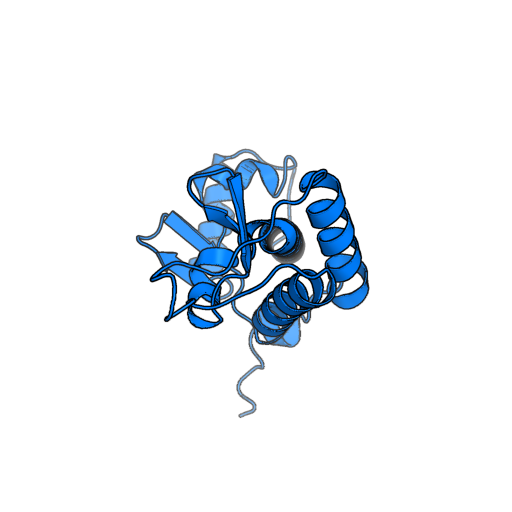1.00 95.62 90 THR A CA 1
ATOM 722 C C . THR A 1 90 ? -6.106 -8.793 4.381 1.00 95.62 90 THR A C 1
ATOM 724 O O . THR A 1 90 ? -5.147 -8.401 3.708 1.00 95.62 90 THR A O 1
ATOM 727 N N . LYS A 1 91 ? -6.895 -9.781 3.947 1.00 96.44 91 LYS A N 1
ATOM 728 C CA . LYS A 1 91 ? -6.752 -10.336 2.596 1.00 96.44 91 LYS A CA 1
ATOM 729 C C . LYS A 1 91 ? -6.978 -9.246 1.539 1.00 96.44 91 LYS A C 1
ATOM 731 O O . LYS A 1 91 ? -6.174 -9.125 0.621 1.00 96.44 91 LYS A O 1
ATOM 736 N N . GLN A 1 92 ? -7.971 -8.381 1.742 1.00 97.25 92 GLN A N 1
ATOM 737 C CA . GLN A 1 92 ? -8.225 -7.216 0.894 1.00 97.25 92 GLN A CA 1
ATOM 738 C C . GLN A 1 92 ? -7.007 -6.277 0.807 1.00 97.25 92 GLN A C 1
ATOM 740 O O . GLN A 1 92 ? -6.707 -5.744 -0.260 1.00 97.25 92 GLN A O 1
ATOM 745 N N . ALA A 1 93 ? -6.272 -6.074 1.907 1.00 97.31 93 ALA A N 1
ATOM 746 C CA . ALA A 1 93 ? -5.056 -5.264 1.899 1.00 97.31 93 ALA A CA 1
ATOM 747 C C . ALA A 1 93 ? -3.939 -5.882 1.039 1.00 97.31 93 ALA A C 1
ATOM 749 O O . ALA A 1 93 ? -3.257 -5.150 0.316 1.00 97.31 93 ALA A O 1
ATOM 750 N N . LYS A 1 94 ? -3.784 -7.212 1.069 1.00 97.81 94 LYS A N 1
ATOM 751 C CA . LYS A 1 94 ? -2.843 -7.946 0.203 1.00 97.81 94 LYS A CA 1
ATOM 752 C C . LYS A 1 94 ? -3.237 -7.838 -1.268 1.00 97.81 94 LYS A C 1
ATOM 754 O O . LYS A 1 94 ? -2.404 -7.469 -2.092 1.00 97.81 94 LYS A O 1
ATOM 759 N N . GLU A 1 95 ? -4.516 -8.037 -1.576 1.00 98.3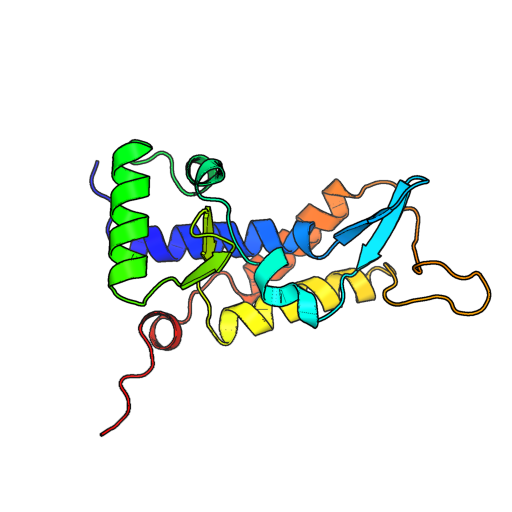1 95 GLU A N 1
ATOM 760 C CA . GLU A 1 95 ? -5.062 -7.884 -2.931 1.00 98.31 95 GLU A CA 1
ATOM 761 C C . GLU A 1 95 ? -4.865 -6.454 -3.468 1.00 98.31 95 GLU A C 1
ATOM 763 O O . GLU A 1 95 ? -4.482 -6.265 -4.623 1.00 98.31 95 GLU A O 1
ATOM 768 N N . ALA A 1 96 ? -5.051 -5.428 -2.629 1.00 98.50 96 ALA A N 1
ATOM 769 C CA . ALA A 1 96 ? -4.796 -4.039 -3.009 1.00 98.50 96 ALA A CA 1
ATOM 770 C C . ALA A 1 96 ? -3.307 -3.772 -3.296 1.00 98.50 96 ALA A C 1
ATOM 772 O O . ALA A 1 96 ? -2.979 -3.055 -4.244 1.00 98.50 96 ALA A O 1
ATOM 773 N N . PHE A 1 97 ? -2.395 -4.358 -2.514 1.00 98.62 97 PHE A N 1
ATOM 774 C CA . PHE A 1 97 ? -0.954 -4.271 -2.768 1.00 98.62 97 PHE A CA 1
ATOM 775 C C . PHE A 1 97 ? -0.564 -4.938 -4.091 1.00 98.62 97 PHE A C 1
ATOM 777 O O . PHE A 1 97 ? 0.133 -4.326 -4.905 1.00 98.62 97 PHE A O 1
ATOM 784 N N . GLU A 1 98 ? -1.040 -6.157 -4.338 1.00 98.50 98 GLU A N 1
ATOM 785 C CA . GLU A 1 98 ? -0.811 -6.870 -5.597 1.00 98.50 98 GLU A CA 1
ATOM 786 C C . GLU A 1 98 ? -1.382 -6.091 -6.784 1.00 98.50 98 GLU A C 1
ATOM 788 O O . GLU A 1 98 ? -0.707 -5.923 -7.799 1.00 98.50 98 GLU A O 1
ATOM 793 N N . SER A 1 99 ? -2.584 -5.528 -6.638 1.00 98.56 99 SER A N 1
ATOM 794 C CA . SER A 1 99 ? -3.210 -4.697 -7.665 1.00 98.56 99 SER A CA 1
ATOM 795 C C . SER A 1 99 ? -2.388 -3.442 -7.973 1.00 98.56 99 SER A C 1
ATOM 797 O O . SER A 1 99 ? -2.167 -3.128 -9.142 1.00 98.56 99 SER A O 1
ATOM 799 N N . ALA A 1 100 ? -1.850 -2.765 -6.951 1.00 98.75 100 ALA A N 1
ATOM 800 C CA . ALA A 1 100 ? -0.957 -1.621 -7.138 1.00 98.75 100 ALA A CA 1
ATOM 801 C C . ALA A 1 100 ? 0.331 -2.009 -7.884 1.00 98.75 100 ALA A C 1
ATOM 803 O O . ALA A 1 100 ? 0.768 -1.287 -8.783 1.00 98.75 100 ALA A O 1
ATOM 804 N N . ARG A 1 101 ? 0.937 -3.158 -7.549 1.00 98.50 101 ARG A N 1
ATOM 805 C CA . ARG A 1 101 ? 2.119 -3.676 -8.260 1.00 98.50 101 ARG A CA 1
ATOM 806 C C . ARG A 1 101 ? 1.800 -3.986 -9.716 1.00 98.50 101 ARG A C 1
ATOM 808 O O . ARG A 1 101 ? 2.498 -3.504 -10.604 1.00 98.50 101 ARG A O 1
ATOM 815 N N . ASN A 1 102 ? 0.732 -4.739 -9.955 1.00 98.50 102 ASN A N 1
ATOM 816 C CA . ASN A 1 102 ? 0.305 -5.143 -11.291 1.00 98.50 102 ASN A CA 1
ATOM 817 C C . ASN A 1 102 ? -0.054 -3.936 -12.158 1.00 98.50 102 ASN A C 1
ATOM 819 O O . ASN A 1 102 ? 0.295 -3.906 -13.336 1.00 98.50 102 ASN A O 1
ATOM 823 N N . PHE A 1 103 ? -0.656 -2.900 -11.568 1.00 98.56 103 PHE A N 1
ATOM 824 C CA . PHE A 1 103 ? -0.874 -1.627 -12.243 1.00 98.56 103 PHE A CA 1
ATOM 825 C C . PHE A 1 103 ? 0.451 -1.028 -12.735 1.00 98.56 103 PHE A C 1
ATOM 827 O O . PHE A 1 103 ? 0.580 -0.738 -13.923 1.00 98.56 103 PHE A O 1
ATOM 834 N N . MET A 1 104 ? 1.466 -0.904 -11.874 1.00 98.25 104 MET A N 1
ATOM 835 C CA . MET A 1 104 ? 2.763 -0.340 -12.276 1.00 98.25 104 MET A CA 1
ATOM 836 C C . MET A 1 104 ? 3.481 -1.193 -13.331 1.00 98.25 104 MET A C 1
ATOM 838 O O . MET A 1 104 ? 4.036 -0.647 -14.285 1.00 98.25 104 MET A O 1
ATOM 842 N N . LEU A 1 105 ? 3.421 -2.522 -13.198 1.00 98.25 105 LEU A N 1
ATOM 843 C CA . LEU A 1 105 ? 3.961 -3.460 -14.187 1.00 98.25 105 LEU A CA 1
ATOM 844 C C . LEU A 1 105 ? 3.268 -3.286 -15.548 1.00 98.25 105 LEU A C 1
ATOM 846 O O . LEU A 1 105 ? 3.939 -3.218 -16.576 1.00 98.25 105 LEU A O 1
ATOM 850 N N . SER A 1 106 ? 1.939 -3.122 -15.563 1.00 97.88 106 SER A N 1
ATOM 851 C CA . SER A 1 106 ? 1.163 -2.887 -16.793 1.00 97.88 106 SER A CA 1
ATOM 852 C C . SER A 1 106 ? 1.495 -1.558 -17.482 1.00 97.88 106 SER A C 1
ATOM 854 O O . SER A 1 106 ? 1.309 -1.418 -18.688 1.00 97.88 106 SER A O 1
ATOM 856 N N . LYS A 1 107 ? 2.032 -0.591 -16.730 1.00 97.56 107 LYS A N 1
ATOM 857 C CA . LYS A 1 107 ? 2.524 0.700 -17.233 1.00 97.56 107 LYS A CA 1
ATOM 858 C C . LYS A 1 107 ? 3.982 0.641 -17.705 1.00 97.56 107 LYS A C 1
ATOM 860 O O . LYS A 1 107 ? 4.548 1.672 -18.056 1.00 97.56 107 LYS A O 1
ATOM 865 N N . GLY A 1 108 ? 4.589 -0.547 -17.717 1.00 96.88 108 GLY A N 1
ATOM 866 C CA . GLY A 1 108 ? 5.947 -0.771 -18.208 1.00 96.88 108 GLY A CA 1
ATOM 867 C C . GLY A 1 108 ? 7.050 -0.499 -17.184 1.00 96.88 108 GLY A C 1
ATOM 868 O O . GLY A 1 108 ? 8.223 -0.490 -17.555 1.00 96.88 108 GLY A O 1
ATOM 869 N N . VAL A 1 109 ? 6.720 -0.292 -15.903 1.00 97.81 109 VAL A N 1
ATOM 870 C CA . VAL A 1 109 ? 7.740 -0.193 -14.850 1.00 97.81 109 VAL A CA 1
ATOM 871 C C . VAL A 1 109 ? 8.220 -1.604 -14.505 1.00 97.81 109 VAL A C 1
ATOM 873 O O . VAL A 1 109 ? 7.407 -2.417 -14.076 1.00 97.81 109 VAL A O 1
ATOM 876 N N . PRO A 1 110 ? 9.512 -1.932 -14.665 1.00 97.38 110 PRO A N 1
ATOM 877 C CA . PRO A 1 110 ? 9.988 -3.298 -14.484 1.00 97.38 110 PRO A CA 1
ATOM 878 C C . PRO A 1 110 ? 10.145 -3.670 -13.005 1.00 97.38 110 PRO A C 1
ATOM 880 O O . PRO A 1 110 ? 10.155 -2.818 -12.117 1.00 97.38 110 PRO A O 1
ATOM 883 N N . THR A 1 111 ? 10.331 -4.962 -12.744 1.00 97.06 111 THR A N 1
ATOM 884 C CA . THR A 1 111 ? 10.732 -5.504 -11.439 1.00 97.06 111 THR A CA 1
ATOM 885 C C . THR A 1 111 ? 11.848 -6.535 -11.611 1.00 97.06 111 THR A C 1
ATOM 887 O O . THR A 1 111 ? 12.076 -7.033 -12.716 1.00 97.06 111 THR A O 1
ATOM 890 N N . GLY A 1 112 ? 12.525 -6.868 -10.513 1.00 95.19 112 GLY A N 1
ATOM 891 C CA . GLY A 1 112 ? 13.562 -7.896 -10.469 1.00 95.19 112 GLY A CA 1
ATOM 892 C C . GLY A 1 112 ? 14.979 -7.411 -10.783 1.00 95.19 112 GLY A C 1
ATOM 893 O O . GLY A 1 112 ? 15.224 -6.243 -11.097 1.00 95.19 112 GLY A O 1
ATOM 894 N N . TRP A 1 113 ? 15.913 -8.350 -10.655 1.00 94.88 113 TRP A N 1
ATOM 895 C CA . TRP A 1 113 ? 17.341 -8.165 -10.887 1.00 94.88 113 TRP A CA 1
ATOM 896 C C . TRP A 1 113 ? 17.708 -8.481 -12.341 1.00 94.88 113 TRP A C 1
ATOM 898 O O . TRP A 1 113 ? 17.204 -9.434 -12.937 1.00 94.88 113 TRP A O 1
ATOM 908 N N . ASP A 1 114 ? 18.584 -7.668 -12.908 1.00 94.00 114 ASP A N 1
ATOM 909 C CA . ASP A 1 114 ? 19.294 -7.914 -14.151 1.00 94.00 114 ASP A CA 1
ATOM 910 C C . ASP A 1 114 ? 20.639 -8.571 -13.820 1.00 94.00 114 ASP A C 1
ATOM 912 O O . ASP A 1 114 ? 21.543 -7.931 -13.283 1.00 94.00 114 ASP A O 1
ATOM 916 N N . SER A 1 115 ? 20.748 -9.868 -14.111 1.00 95.06 115 SER A N 1
ATOM 917 C CA . SER A 1 115 ? 21.958 -10.653 -13.864 1.00 95.06 115 SER A CA 1
ATOM 918 C C . SER A 1 115 ? 23.108 -10.317 -14.808 1.00 95.06 115 SER A C 1
ATOM 920 O O . SER A 1 115 ? 24.247 -10.585 -14.452 1.00 95.06 115 SER A O 1
ATOM 922 N N . GLU A 1 116 ? 22.835 -9.763 -15.991 1.00 94.38 116 GLU A N 1
ATOM 923 C CA . GLU A 1 116 ? 23.879 -9.419 -16.965 1.00 94.38 116 GLU A CA 1
ATOM 924 C C . GLU A 1 116 ? 24.564 -8.108 -16.583 1.00 94.38 116 GLU A C 1
ATOM 926 O O . GLU A 1 116 ? 25.787 -8.005 -16.625 1.00 94.38 116 GLU A O 1
ATOM 931 N N . ASN A 1 117 ? 23.769 -7.121 -16.166 1.00 91.81 117 ASN A N 1
ATOM 932 C CA . ASN A 1 117 ? 24.259 -5.799 -15.770 1.00 91.81 117 ASN A CA 1
ATOM 933 C C . ASN A 1 117 ? 24.498 -5.660 -14.258 1.00 91.81 117 ASN A C 1
ATOM 935 O O . ASN A 1 117 ? 24.819 -4.566 -13.796 1.00 91.81 117 ASN A O 1
ATOM 939 N N . GLU A 1 118 ? 24.281 -6.733 -13.493 1.00 94.06 118 GLU A N 1
ATOM 940 C CA . GLU A 1 118 ? 24.378 -6.771 -12.029 1.00 94.06 118 GLU A CA 1
ATOM 941 C C . GLU A 1 118 ? 23.667 -5.582 -11.354 1.00 94.06 118 GLU A C 1
ATOM 943 O O . GLU A 1 118 ? 24.213 -4.893 -10.486 1.00 94.06 118 GLU A O 1
ATOM 948 N N . CYS A 1 119 ? 22.425 -5.313 -11.765 1.00 92.06 119 CYS A N 1
ATOM 949 C CA . CYS A 1 119 ? 21.650 -4.194 -11.234 1.00 92.06 119 CYS A CA 1
ATOM 950 C C . CYS A 1 119 ? 20.145 -4.475 -11.179 1.00 92.06 119 CYS A C 1
ATOM 952 O O . CYS A 1 119 ? 19.638 -5.421 -11.770 1.00 92.06 119 CYS A O 1
ATOM 954 N N . MET A 1 120 ? 19.385 -3.645 -10.459 1.00 94.06 120 MET A N 1
ATOM 955 C CA . MET A 1 120 ? 17.921 -3.729 -10.498 1.00 94.06 120 MET A CA 1
ATOM 956 C C . MET A 1 120 ? 17.398 -3.205 -11.833 1.00 94.06 120 MET A C 1
ATOM 958 O O . MET A 1 120 ? 17.813 -2.140 -12.295 1.00 94.06 120 MET A O 1
ATOM 962 N N . ARG A 1 121 ? 16.422 -3.907 -12.416 1.00 96.44 121 ARG A N 1
ATOM 963 C CA . ARG A 1 121 ? 15.737 -3.430 -13.619 1.00 96.44 121 ARG A CA 1
ATOM 964 C C . ARG A 1 121 ? 14.974 -2.157 -13.287 1.00 96.44 121 ARG A C 1
ATOM 966 O O . ARG A 1 121 ? 14.186 -2.122 -12.340 1.00 96.44 121 ARG A O 1
ATOM 973 N N . THR A 1 122 ? 15.202 -1.111 -14.074 1.00 97.06 122 THR A N 1
ATOM 974 C CA . THR A 1 122 ? 14.557 0.190 -13.885 1.00 97.06 122 THR A CA 1
ATOM 975 C C . THR A 1 122 ? 14.208 0.843 -15.211 1.00 97.06 122 THR A C 1
ATOM 977 O O . THR A 1 122 ? 14.763 0.507 -16.253 1.00 97.06 122 THR A O 1
ATOM 980 N N . VAL A 1 123 ? 13.285 1.800 -15.159 1.00 96.94 123 VAL A N 1
ATOM 981 C CA . VAL A 1 123 ? 12.927 2.661 -16.287 1.00 96.94 123 VAL A CA 1
ATOM 982 C C . VAL A 1 123 ? 12.892 4.118 -15.833 1.00 96.94 123 VAL A C 1
ATOM 984 O O . VAL A 1 123 ? 12.659 4.404 -14.656 1.00 96.94 123 VAL A O 1
ATOM 987 N N . LYS A 1 124 ? 13.141 5.055 -16.749 1.00 95.88 124 LYS A N 1
ATOM 988 C CA . LYS A 1 124 ? 12.887 6.478 -16.504 1.00 95.88 124 LYS A CA 1
ATOM 989 C C . LYS A 1 124 ? 11.437 6.784 -16.855 1.00 95.88 124 LYS A C 1
ATOM 991 O O . LYS A 1 124 ? 10.979 6.419 -17.931 1.00 95.88 124 LYS A O 1
ATOM 996 N N . VAL A 1 125 ? 10.738 7.443 -15.942 1.00 93.81 125 VAL A N 1
ATOM 997 C CA . VAL A 1 125 ? 9.365 7.910 -16.146 1.00 93.81 125 VAL A CA 1
ATOM 998 C C . VAL A 1 125 ? 9.360 9.415 -15.956 1.00 93.81 125 VAL A C 1
ATOM 1000 O O . VAL A 1 125 ? 9.822 9.896 -14.921 1.00 93.81 125 VAL A O 1
ATOM 1003 N N . ASP A 1 126 ? 8.852 10.132 -16.954 1.00 90.88 126 ASP A N 1
ATOM 1004 C CA . ASP A 1 126 ? 8.869 11.596 -16.973 1.00 90.88 126 ASP A CA 1
ATOM 1005 C C . ASP A 1 126 ? 7.915 12.192 -15.930 1.00 90.88 126 ASP A C 1
ATOM 1007 O O . ASP A 1 126 ? 8.292 13.113 -15.207 1.00 90.88 126 ASP A O 1
ATOM 1011 N N . ASP A 1 127 ? 6.711 11.622 -15.788 1.00 94.69 127 ASP A N 1
ATOM 1012 C CA . ASP A 1 127 ? 5.709 12.066 -14.813 1.00 94.69 127 ASP A CA 1
ATOM 1013 C C . ASP A 1 127 ? 5.313 10.949 -13.834 1.00 94.69 127 ASP A C 1
ATOM 1015 O O . ASP A 1 127 ? 4.322 10.229 -13.983 1.00 94.69 127 ASP A O 1
ATOM 1019 N N . VAL A 1 128 ? 6.130 10.798 -12.792 1.00 95.19 128 VAL A N 1
ATOM 1020 C CA . VAL A 1 128 ? 5.887 9.825 -11.718 1.00 95.19 128 VAL A CA 1
ATOM 1021 C C . VAL A 1 128 ? 4.654 10.197 -10.885 1.00 95.19 128 VAL A C 1
ATOM 1023 O O . VAL A 1 128 ? 3.994 9.308 -10.346 1.00 95.19 128 VAL A O 1
ATOM 1026 N N . GLU A 1 129 ? 4.320 11.483 -10.759 1.00 96.00 129 GLU A N 1
ATOM 1027 C CA . GLU A 1 129 ? 3.170 11.913 -9.955 1.00 96.00 129 GLU A CA 1
ATOM 1028 C C . GLU A 1 129 ? 1.844 11.613 -10.660 1.00 96.00 129 GLU A C 1
ATOM 1030 O O . GLU A 1 129 ? 0.901 11.155 -10.004 1.00 96.00 129 GLU A O 1
ATOM 1035 N N . ALA A 1 130 ? 1.779 11.774 -11.986 1.00 96.81 130 ALA A N 1
ATOM 1036 C CA . ALA A 1 130 ? 0.652 11.301 -12.785 1.00 96.81 130 ALA A CA 1
ATOM 1037 C C . ALA A 1 130 ? 0.472 9.786 -12.628 1.00 96.81 130 ALA A C 1
ATOM 1039 O O . ALA A 1 130 ? -0.618 9.334 -12.278 1.00 96.81 130 ALA A O 1
ATOM 1040 N N . LEU A 1 131 ? 1.554 9.008 -12.748 1.00 96.88 131 LEU A N 1
ATOM 1041 C CA . LEU A 1 131 ? 1.513 7.552 -12.585 1.00 96.88 131 LEU A CA 1
ATOM 1042 C C . LEU A 1 131 ? 0.981 7.125 -11.201 1.00 96.88 131 LEU A C 1
ATOM 1044 O O . LEU A 1 131 ? 0.131 6.237 -11.094 1.00 96.88 131 LEU A O 1
ATOM 1048 N N . ARG A 1 132 ? 1.438 7.782 -10.126 1.00 97.75 132 ARG A N 1
ATOM 1049 C CA . ARG A 1 132 ? 0.946 7.551 -8.753 1.00 97.75 132 ARG A CA 1
ATOM 1050 C C . ARG A 1 132 ? -0.516 7.937 -8.582 1.00 97.75 132 ARG A C 1
ATOM 1052 O O . ARG A 1 132 ? -1.243 7.273 -7.840 1.00 97.75 132 ARG A O 1
ATOM 1059 N N . SER A 1 133 ? -0.935 9.021 -9.230 1.00 98.06 133 SER A N 1
ATOM 1060 C CA . SER A 1 133 ? -2.311 9.511 -9.179 1.00 98.06 133 SER A CA 1
ATOM 1061 C C . SER A 1 133 ? -3.257 8.560 -9.904 1.00 98.06 133 SER A C 1
ATOM 1063 O O . SER A 1 133 ? -4.294 8.209 -9.346 1.00 98.06 133 SER A O 1
ATOM 1065 N N . GLU A 1 134 ? -2.879 8.071 -11.087 1.00 98.19 134 GLU A N 1
ATOM 1066 C CA . GLU A 1 134 ? -3.639 7.053 -11.816 1.00 98.19 134 GLU A CA 1
ATOM 1067 C C . GLU A 1 134 ? -3.748 5.751 -11.015 1.00 98.19 134 GLU A C 1
ATOM 1069 O O . GLU A 1 134 ? -4.847 5.219 -10.864 1.00 98.19 134 GLU A O 1
ATOM 1074 N N . CYS A 1 135 ? -2.644 5.279 -10.422 1.00 98.56 135 CYS A N 1
ATOM 1075 C CA . CYS A 1 135 ? -2.665 4.090 -9.568 1.00 98.56 135 CYS A CA 1
ATOM 1076 C C . CYS A 1 135 ? -3.579 4.286 -8.349 1.00 98.56 135 CYS A C 1
ATOM 1078 O O . CYS A 1 135 ? -4.340 3.396 -7.980 1.00 98.56 135 CYS A O 1
ATOM 1080 N N . HIS A 1 136 ? -3.575 5.474 -7.738 1.00 98.56 136 HIS A N 1
ATOM 1081 C CA . HIS A 1 136 ? -4.477 5.765 -6.627 1.00 98.56 136 HIS A CA 1
ATOM 1082 C C . HIS A 1 136 ? -5.950 5.729 -7.060 1.00 98.56 136 HIS A C 1
ATOM 1084 O O . HIS A 1 136 ? -6.773 5.169 -6.340 1.00 98.56 136 HIS A O 1
ATOM 1090 N N . GLN A 1 137 ? -6.289 6.276 -8.233 1.00 98.50 137 GLN A N 1
ATOM 1091 C CA . GLN A 1 137 ? -7.652 6.193 -8.769 1.00 98.50 137 GLN A CA 1
ATOM 1092 C C . GLN A 1 137 ? -8.061 4.747 -9.055 1.00 98.50 137 GLN A C 1
ATOM 1094 O O . GLN A 1 137 ? -9.153 4.349 -8.659 1.00 98.50 137 GLN A O 1
ATOM 1099 N N . HIS A 1 138 ? -7.174 3.954 -9.659 1.00 98.50 138 HIS A N 1
ATOM 1100 C CA . HIS A 1 138 ? -7.369 2.515 -9.860 1.00 98.50 138 HIS A CA 1
ATOM 1101 C C . HIS A 1 138 ? -7.675 1.808 -8.532 1.00 98.50 138 HIS A C 1
ATOM 1103 O O . HIS A 1 138 ? -8.698 1.141 -8.390 1.00 98.50 138 HIS A O 1
ATOM 1109 N N . LEU A 1 139 ? -6.862 2.041 -7.500 1.00 98.56 139 LEU A N 1
ATOM 1110 C CA . LEU A 1 139 ? -7.089 1.454 -6.180 1.00 98.56 139 LEU A CA 1
ATOM 1111 C C . LEU A 1 139 ? -8.421 1.890 -5.562 1.00 98.56 139 LEU A C 1
ATOM 1113 O O . LEU A 1 139 ? -9.133 1.063 -5.002 1.00 98.56 139 LEU A O 1
ATOM 1117 N N . LEU A 1 140 ? -8.807 3.161 -5.681 1.00 98.31 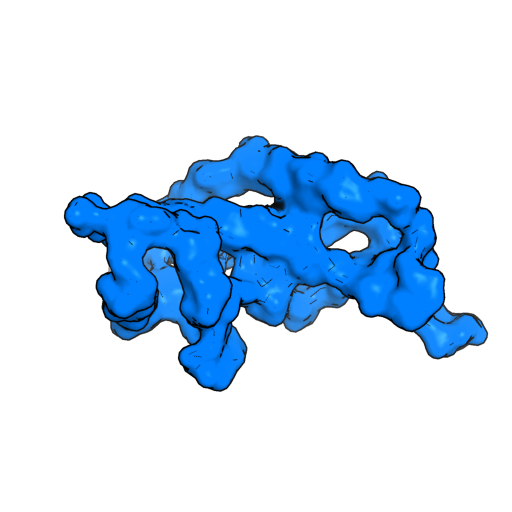140 LEU A N 1
ATOM 1118 C CA . LEU A 1 140 ? -10.104 3.622 -5.181 1.00 98.31 140 LEU A CA 1
ATOM 1119 C C . LEU A 1 140 ? -11.282 3.025 -5.965 1.00 98.31 140 LEU A C 1
ATOM 1121 O O . LEU A 1 140 ? -12.328 2.765 -5.377 1.00 98.31 140 LEU A O 1
ATOM 1125 N N . GLN A 1 141 ? -11.145 2.783 -7.266 1.00 98.19 141 GLN A N 1
ATOM 1126 C CA . GLN A 1 141 ? -12.209 2.156 -8.055 1.00 98.19 141 GLN A CA 1
ATOM 1127 C C . GLN A 1 141 ? -12.480 0.716 -7.608 1.00 98.19 141 GLN A C 1
ATOM 1129 O O . GLN A 1 141 ? -13.638 0.310 -7.545 1.00 98.19 141 GLN A O 1
ATOM 1134 N N . HIS A 1 142 ? -11.433 -0.028 -7.245 1.00 97.88 142 HIS A N 1
ATOM 1135 C CA . HIS A 1 142 ? -11.542 -1.446 -6.895 1.00 97.88 142 HIS A CA 1
ATOM 1136 C C . HIS A 1 142 ? -11.684 -1.718 -5.392 1.00 97.88 142 HIS A C 1
ATOM 1138 O O . HIS A 1 142 ? -12.333 -2.684 -5.002 1.00 97.88 142 HIS A O 1
ATOM 1144 N N . PHE A 1 143 ? -11.104 -0.868 -4.543 1.00 97.88 143 PHE A N 1
ATOM 1145 C CA . PHE A 1 143 ? -10.894 -1.165 -3.124 1.00 97.88 143 PHE A CA 1
ATOM 1146 C C . PHE A 1 143 ? -11.396 -0.073 -2.179 1.00 97.88 143 PHE A C 1
ATOM 1148 O O . PHE A 1 143 ? -11.186 -0.167 -0.974 1.00 97.88 143 PHE A O 1
ATOM 1155 N N . LYS A 1 144 ? -12.067 0.979 -2.668 1.00 96.19 144 LYS A N 1
ATOM 1156 C CA . LYS A 1 144 ? -12.558 2.055 -1.787 1.00 96.19 144 LYS A CA 1
ATOM 1157 C C . LYS A 1 144 ? -13.481 1.541 -0.688 1.00 96.19 144 LYS A C 1
ATOM 1159 O O . LYS A 1 144 ? -13.429 2.076 0.412 1.00 96.19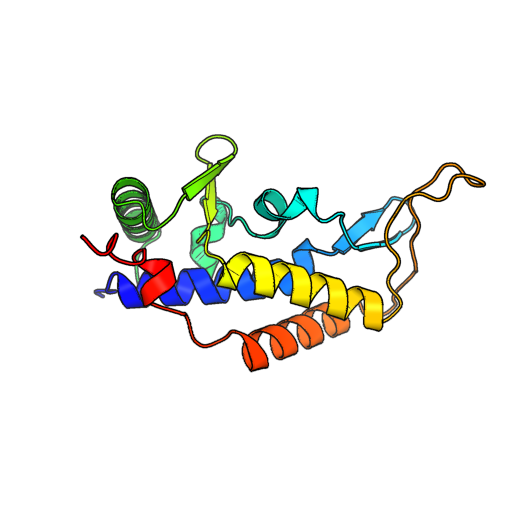 144 LYS A O 1
ATOM 1164 N N . GLN A 1 145 ? -14.317 0.544 -0.973 1.00 96.25 145 GLN A N 1
ATOM 1165 C CA . GLN A 1 145 ? -15.124 -0.098 0.061 1.00 96.25 145 GLN A CA 1
ATOM 1166 C C . GLN A 1 145 ? -14.251 -1.045 0.872 1.00 96.25 145 GLN A C 1
ATOM 1168 O O . GLN A 1 145 ? -13.533 -1.859 0.300 1.00 96.25 145 GLN A O 1
ATOM 1173 N N . ILE A 1 146 ? -14.320 -0.934 2.193 1.00 94.12 146 ILE A N 1
ATOM 1174 C CA . ILE A 1 146 ? -13.631 -1.846 3.101 1.00 94.12 146 ILE A CA 1
ATOM 1175 C C . ILE A 1 146 ? -14.486 -3.095 3.323 1.00 94.12 146 ILE A C 1
ATOM 1177 O O . ILE A 1 146 ? -15.701 -2.999 3.511 1.00 94.12 146 ILE A O 1
ATOM 1181 N N . ASP A 1 147 ? -13.846 -4.257 3.313 1.00 93.88 147 ASP A N 1
ATOM 1182 C CA . ASP A 1 147 ? -14.458 -5.495 3.780 1.00 93.88 147 ASP A CA 1
ATOM 1183 C C . ASP A 1 147 ? -14.433 -5.521 5.316 1.00 93.88 147 ASP A C 1
ATOM 1185 O O . ASP A 1 147 ? -13.413 -5.816 5.945 1.00 93.88 147 ASP A O 1
ATOM 1189 N N . TRP A 1 148 ? -15.563 -5.157 5.927 1.00 92.94 148 TRP A N 1
ATOM 1190 C CA . TRP A 1 148 ? -15.694 -5.098 7.382 1.00 92.94 148 TRP A CA 1
ATOM 1191 C C . TRP A 1 148 ? -15.592 -6.467 8.053 1.00 92.94 148 TRP A C 1
ATOM 1193 O O . TRP A 1 148 ? -15.111 -6.525 9.182 1.00 92.94 148 TRP A O 1
ATOM 1203 N N . ALA A 1 149 ? -15.996 -7.547 7.377 1.00 91.62 149 ALA A N 1
ATOM 1204 C CA . ALA A 1 149 ? -15.876 -8.893 7.929 1.00 91.62 149 ALA A CA 1
ATOM 1205 C C . ALA A 1 149 ? -14.398 -9.261 8.083 1.00 91.62 149 ALA A C 1
ATOM 1207 O O . ALA A 1 149 ? -13.972 -9.708 9.140 1.00 91.62 149 ALA A O 1
ATOM 1208 N N . GLN A 1 150 ? -13.577 -8.956 7.077 1.00 89.44 150 GLN A N 1
ATOM 1209 C CA . GLN A 1 150 ? -12.132 -9.151 7.194 1.00 89.44 150 GLN A CA 1
ATOM 1210 C C . GLN A 1 150 ? -11.484 -8.200 8.207 1.00 89.44 150 GLN A C 1
ATOM 1212 O O . GLN A 1 150 ? -10.572 -8.607 8.921 1.00 89.44 150 GLN A O 1
ATOM 1217 N N . ALA A 1 151 ? -11.926 -6.940 8.272 1.00 86.94 151 ALA A N 1
ATOM 1218 C CA . ALA A 1 151 ? -11.337 -5.936 9.161 1.00 86.94 151 ALA A CA 1
ATOM 1219 C C . ALA A 1 151 ? -11.556 -6.243 10.651 1.00 86.94 151 ALA A C 1
ATOM 1221 O O . ALA A 1 151 ? -10.685 -5.941 11.463 1.00 86.94 151 ALA A O 1
ATOM 1222 N N . TYR A 1 152 ? -12.697 -6.839 11.000 1.00 88.31 152 TYR A N 1
ATOM 1223 C CA . TYR A 1 152 ? -13.009 -7.276 12.363 1.00 88.31 152 TYR A CA 1
ATOM 1224 C C . TYR A 1 152 ? -12.574 -8.721 12.660 1.00 88.31 152 TYR A C 1
ATOM 1226 O O . TYR A 1 152 ? -12.693 -9.168 13.800 1.00 88.31 152 TYR A O 1
ATOM 1234 N N . GLY A 1 153 ? -12.016 -9.411 11.658 1.00 71.94 153 GLY A N 1
ATOM 1235 C CA . GLY A 1 153 ? -11.855 -10.858 11.650 1.00 71.94 153 GLY A CA 1
ATOM 1236 C C . GLY A 1 153 ? -13.201 -11.526 11.381 1.00 71.94 153 GLY A C 1
ATOM 1237 O O . GLY A 1 153 ? -14.209 -11.159 11.984 1.00 71.94 153 GLY A O 1
ATOM 1238 N N . GLU A 1 154 ? -13.233 -12.518 10.484 1.00 56.47 154 GLU A N 1
ATOM 1239 C CA . GLU A 1 154 ? -14.324 -13.490 10.529 1.00 56.47 154 GLU A CA 1
ATOM 1240 C C . GLU A 1 154 ? -14.358 -13.980 11.980 1.00 56.47 154 GLU A C 1
ATOM 1242 O O . GLU A 1 154 ? -13.337 -14.472 12.476 1.00 56.47 154 GLU A O 1
ATOM 1247 N N . GLU A 1 155 ? -15.477 -13.778 12.694 1.00 47.00 155 GLU A N 1
ATOM 1248 C CA . GLU A 1 155 ? -15.747 -14.569 13.891 1.00 47.00 155 GLU A CA 1
ATOM 1249 C C . GLU A 1 155 ? -15.368 -15.988 13.497 1.00 47.00 155 GLU A C 1
ATOM 1251 O O . GLU A 1 155 ? -15.888 -16.494 12.499 1.00 47.00 155 GLU A O 1
ATOM 1256 N N . GLN A 1 156 ? -14.387 -16.578 14.187 1.00 41.16 156 GLN A N 1
ATOM 1257 C CA . GLN A 1 156 ? -14.113 -17.994 14.029 1.00 41.16 156 GLN A CA 1
ATOM 1258 C C . GLN A 1 156 ? -15.459 -18.672 14.231 1.00 41.16 156 GLN A C 1
ATOM 1260 O O . GLN A 1 156 ? -15.973 -18.699 15.350 1.00 41.16 156 GLN A O 1
ATOM 1265 N N . ALA A 1 157 ? -16.067 -19.091 13.121 1.00 33.91 157 ALA A N 1
ATOM 1266 C CA . ALA A 1 157 ? -17.304 -19.828 13.132 1.00 33.91 157 ALA A CA 1
ATOM 1267 C C . ALA A 1 157 ? -17.040 -21.020 14.050 1.00 33.91 157 ALA A C 1
ATOM 1269 O O . ALA A 1 157 ? -16.091 -21.777 13.825 1.00 33.91 157 ALA A O 1
ATOM 1270 N N . ALA A 1 158 ? -17.799 -21.040 15.143 1.00 34.62 158 ALA A N 1
ATOM 1271 C CA . ALA A 1 158 ? -17.737 -22.028 16.206 1.00 34.62 158 ALA A CA 1
ATOM 1272 C C . ALA A 1 158 ? -17.813 -23.466 15.676 1.00 34.62 158 ALA A C 1
ATOM 1274 O O . ALA A 1 158 ? -18.508 -23.690 14.656 1.00 34.62 158 ALA A O 1
#

pLDDT: mean 92.55, std 10.36, range [33.91, 98.75]

Sequence (158 aa):
MKITHDELIYKIWLAQLKKLSSSVLCRFIGGGIGVCSEDYYMQRSSVHIVERKSITDKIGPQQLRKKILELIDGGLLIWTHRNCTFMLDTKQAKEAFESARNFMLSKGVPTGWDSENECMRTVKVDDVEALRSECHQHLLQHFKQIDWAQAYGEEQAA

Radius of gyration: 16.98 Å; chains: 1; bounding box: 42×38×40 Å

Foldseek 3Di:
DDDDLVNLQLLLQLVLLLQLLQLQWDADPVGWIAGDDLVCLLVSRWDFLVNQCNSDPPDDSVVSSVSVVVCCVLVLKDDRPPNGIIHRDFPLSSVSNVLSRVLCVVVVHHADADPVVRGTDTDHDPCSPVSSVVSSVVSCVPRSDDDVCRSNDPPPPD

=== Feature glossary ===
Legend for the data blocks above and below:

— What the protein is —

The amino-acid sequence is the protein's primary structure: the linear order of residues from the N-terminus to the C-terminus, written in one-letter code. Everything else here — the 3D coordinates, the secondary structure, the domain annotations — is ultimately a consequence of this string.

Functional annotations link the protein to curated databases. InterPro entries identify conserved domains and families by matching the sequence against member-database signatures (Pfam, PROSITE, CDD, …). Gene Ontology (GO) terms describe molecular function, biological process, and cellular component in a controlled vocabulary. CATH places the structure in a hierarchical fold classification (Class/Architecture/Topology/Homologous-superfamily). The organism is the source species.

— Where its atoms are —

Atomic coordinates in PDBx/mmCIF format — the same representation the Protein Data Bank distributes. Each line of the _atom_site loop places one backbone atom in Cartesian space (units: ångströms, origin: arbitrary).

The six renders are orthographic views along the three Cartesian axes in both directions. Representation (cartoon, sticks, or surface) and color scheme (sequence-rainbow or by-chain) vary across proteins so the training set covers all the common visualization conventions.

— Local backbone conformation —

Eight-state secondary structure (DSSP): H is the canonical α-helix, G the tighter 3₁₀-helix, I the wider π-helix; E/B are β-structure, T and S are turns and bends, and '-' is everything else. DSSP derives these from the pattern of main-chain N–H···O=C hydrogen bonds, not from the sequence.

Three-state secondary structure (P-SEA) collapses the eight DSSP classes into helix (a), strand (b), and coil (c). P-SEA assigns these from Cα geometry alone — distances and angles — without requiring backbone oxygens, so it works on any Cα trace.

φ (phi) and ψ (psi) are the two rotatable backbone dihedrals per residue: φ is the C(i-1)–N–Cα–C torsion, ψ is the N–Cα–C–N(i+1) torsion, both in degrees on (−180°, 180°]. α-helical residues cluster near (−60°, −45°); β-strand residues near (−120°, +130°). A Ramachandran plot is simply a scatter of (φ, ψ) for every residue.

— Global shape and packing —

The geometric summary reports three shape descriptors. Rg (radius of gyration) measures how spread out the Cα atoms are about their centre of mass; compact globular proteins have small Rg, elongated or unfolded ones large. Cα contacts (<8 Å, |i−j|>4) count long-range residue pairs in spatial proximity — high for tightly packed folds, near zero for rods or random coil. The bounding-box extents give the protein's footprint along x, y, z in Å.

SASA measures how much of the protein is reachable by solvent. It is computed by rolling a water-sized probe over the atomic surface and summing the exposed area (Å²). Per-residue SASA distinguishes core (buried, low SASA) from surface (exposed, high SASA) residues; total SASA is a whole-molecule size measure.

Plot images: a contact map (which residues are close in 3D, as an N×N binary image), a Ramachandran scatter (backbone torsion angles, revealing secondary-structure composition at a glance), and — for AlphaFold structures — a PAE heatmap (pairwise prediction confidence).

— Structural neighborhood —

A 3Di character summarizes, for each residue, the relative orientation of the Cα frame of its nearest spatial neighbor. Because it encodes fold topology rather than chemistry, 3Di alignments detect remote structural similarity that sequence alignment misses.

The Foldseek neighbor list gives the closest experimentally determined structures in the PDB, ranked by structural alignment. TM-score near 1 means near-identical fold; near 0.3 means only rough topology match. This is how one finds what a novel AlphaFold prediction most resembles in the solved-structure universe.

— Confidence and disorder —

For AlphaFold models, the B-factor field carries pLDDT — the model's own estimate of local accuracy on a 0–100 scale. Regions with pLDDT<50 should be treated as essentially unmodeled; they often correspond to intrinsically disordered segments.

Crystallographic B-factors measure how much each atom's electron density is smeared out, in Å². They rise in mobile loops and surface residues and fall in the buried interior. In AlphaFold models this column is repurposed to hold pLDDT instead.

Predicted Aligned Error (PAE) is an AlphaFold confidence matrix: entry (i, j) is the expected error in the position of residue j, in ångströms, when the prediction is superimposed on the true structure at residue i. Low PAE within a block of residues means that block is internally rigid and well-predicted; high PAE between two blocks means their relative placement is uncertain even if each block individually is confident.